Protein AF-A0A318JPD0-F1 (afdb_monomer_lite)

pLDDT: mean 78.93, std 20.51, range [32.91, 98.44]

Radius of gyration: 39.9 Å; chains: 1; bounding box: 70×38×111 Å

Organism: NCBI:txid332411

Sequence (169 aa):
MNLFRKPTPAPADDAAELELLKLRNARDDAQTRYNRAKAEADRVRANPGAVSALMLQAALVEEPAAAQALEAALSEYDVMASHVEQARKDAEQKRLDEEKAEKVRAYEEALAAYRQAADALVAAAPKVRSLAVEAGVYLPDWQGGDDLLFDQSAEPHILGETVAGWQTV

Structure (mmCIF, N/CA/C/O backbone):
data_AF-A0A318JPD0-F1
#
_entry.id   AF-A0A318JPD0-F1
#
loop_
_atom_site.group_PDB
_atom_site.id
_atom_site.type_symbol
_atom_site.label_atom_id
_atom_site.label_alt_id
_atom_site.label_comp_id
_atom_site.label_asym_id
_atom_site.label_entity_id
_atom_site.label_seq_id
_atom_site.pdbx_PDB_ins_code
_atom_site.Cartn_x
_atom_site.Cartn_y
_atom_site.Cartn_z
_atom_site.occupancy
_atom_site.B_iso_or_equiv
_atom_site.auth_seq_id
_atom_site.auth_comp_id
_atom_site.auth_asym_id
_atom_site.auth_atom_id
_atom_site.pdbx_PDB_model_num
ATOM 1 N N . MET A 1 1 ? 11.473 -23.366 -25.630 1.00 37.84 1 MET A N 1
ATOM 2 C CA . MET A 1 1 ? 12.223 -22.463 -24.731 1.00 37.84 1 MET A CA 1
ATOM 3 C C . MET A 1 1 ? 11.191 -21.668 -23.944 1.00 37.84 1 MET A C 1
ATOM 5 O O . MET A 1 1 ? 10.487 -20.863 -24.534 1.00 37.84 1 MET A O 1
ATOM 9 N N . ASN A 1 2 ? 10.992 -21.998 -22.666 1.00 43.62 2 ASN A N 1
ATOM 10 C CA . ASN A 1 2 ? 9.949 -21.404 -21.821 1.00 43.62 2 ASN A CA 1
ATOM 11 C C . ASN A 1 2 ? 10.479 -20.110 -21.184 1.00 43.62 2 ASN A C 1
ATOM 13 O O . ASN A 1 2 ? 11.238 -20.189 -20.223 1.00 43.62 2 ASN A O 1
ATOM 17 N N . LEU A 1 3 ? 10.087 -18.943 -21.707 1.00 45.94 3 LEU A N 1
ATOM 18 C CA . LEU A 1 3 ? 10.508 -17.618 -21.212 1.00 45.94 3 LEU A CA 1
ATOM 19 C C . LEU A 1 3 ? 9.354 -16.785 -20.621 1.00 45.94 3 LEU A C 1
ATOM 21 O O . LEU A 1 3 ? 9.403 -15.566 -20.606 1.00 45.94 3 LEU A O 1
ATOM 25 N N . PHE A 1 4 ? 8.328 -17.441 -20.077 1.00 49.81 4 PHE A N 1
ATOM 26 C CA . PHE A 1 4 ? 7.286 -16.780 -19.283 1.00 49.81 4 PHE A CA 1
ATOM 27 C C . PHE A 1 4 ? 7.221 -17.382 -17.879 1.00 49.81 4 PHE A C 1
ATOM 29 O O . PHE A 1 4 ? 6.194 -17.901 -17.446 1.00 49.81 4 PHE A O 1
ATOM 36 N N . ARG A 1 5 ? 8.334 -17.336 -17.139 1.00 44.72 5 ARG A N 1
ATOM 37 C CA . ARG A 1 5 ? 8.229 -17.364 -15.677 1.00 44.72 5 ARG A CA 1
ATOM 38 C C . ARG A 1 5 ? 7.894 -15.944 -15.251 1.00 44.72 5 ARG A C 1
ATOM 40 O O . ARG A 1 5 ? 8.755 -15.074 -15.307 1.00 44.72 5 ARG A O 1
ATOM 47 N N . LYS A 1 6 ? 6.634 -15.712 -14.864 1.00 47.88 6 LYS A N 1
ATOM 48 C CA . LYS A 1 6 ? 6.278 -14.515 -14.096 1.00 47.88 6 LYS A CA 1
ATOM 49 C C . LYS A 1 6 ? 7.261 -14.412 -12.922 1.00 47.88 6 LYS A C 1
ATOM 51 O O . LYS A 1 6 ? 7.524 -15.453 -12.311 1.00 47.88 6 LYS A O 1
ATOM 56 N N . PRO A 1 7 ? 7.818 -13.227 -12.628 1.00 51.25 7 PRO A N 1
ATOM 57 C CA . PRO A 1 7 ? 8.637 -13.058 -11.441 1.00 51.25 7 PRO A CA 1
ATOM 58 C C . PRO A 1 7 ? 7.796 -13.490 -10.242 1.00 51.25 7 PRO A C 1
ATOM 60 O O . PRO A 1 7 ? 6.676 -13.014 -10.049 1.00 51.25 7 PRO A O 1
ATOM 63 N N . THR A 1 8 ? 8.294 -14.478 -9.506 1.00 47.06 8 THR A N 1
ATOM 64 C CA . THR A 1 8 ? 7.714 -14.878 -8.229 1.00 47.06 8 THR A CA 1
ATOM 65 C C . THR A 1 8 ? 7.753 -13.640 -7.329 1.00 47.06 8 THR A C 1
ATOM 67 O O . THR A 1 8 ? 8.838 -13.060 -7.213 1.00 47.06 8 THR A O 1
ATOM 70 N N . PRO A 1 9 ? 6.627 -13.194 -6.743 1.00 51.25 9 PRO A N 1
ATOM 71 C CA . PRO A 1 9 ? 6.660 -12.086 -5.797 1.00 51.25 9 PRO A CA 1
ATOM 72 C C . PRO A 1 9 ? 7.659 -12.410 -4.680 1.00 51.25 9 PRO A C 1
ATOM 74 O O . PRO A 1 9 ? 7.824 -13.567 -4.282 1.00 51.25 9 PRO A O 1
ATOM 77 N N . ALA A 1 10 ? 8.418 -11.398 -4.267 1.00 51.69 10 ALA A N 1
ATOM 78 C CA . ALA A 1 10 ? 9.470 -11.561 -3.279 1.00 51.69 10 ALA A CA 1
ATOM 79 C C . ALA A 1 10 ? 8.865 -11.975 -1.920 1.00 51.69 10 ALA A C 1
ATOM 81 O O . ALA A 1 10 ? 7.784 -11.511 -1.568 1.00 51.69 10 ALA A O 1
ATOM 82 N N . PRO A 1 11 ? 9.573 -12.773 -1.100 1.00 52.56 11 PRO A N 1
ATOM 83 C CA . PRO A 1 11 ? 9.060 -13.301 0.174 1.00 52.56 11 PRO A CA 1
ATOM 84 C C . PRO A 1 11 ? 8.704 -12.234 1.231 1.00 52.56 11 PRO A C 1
ATOM 86 O O . PRO A 1 11 ? 8.136 -12.568 2.267 1.00 52.56 11 PRO A O 1
ATOM 89 N N . ALA A 1 12 ? 9.051 -10.964 1.000 1.00 57.84 12 ALA A N 1
ATOM 90 C CA . ALA A 1 12 ? 8.708 -9.851 1.882 1.00 57.84 12 ALA A CA 1
ATOM 91 C C . ALA A 1 12 ? 7.236 -9.407 1.754 1.00 57.84 12 ALA A C 1
ATOM 93 O O . ALA A 1 12 ? 6.672 -8.939 2.743 1.00 57.84 12 ALA A O 1
ATOM 94 N N . ASP A 1 13 ? 6.607 -9.600 0.588 1.00 70.69 13 ASP A N 1
ATOM 95 C CA . ASP A 1 13 ? 5.210 -9.202 0.360 1.00 70.69 13 ASP A CA 1
ATOM 96 C C . ASP A 1 13 ? 4.240 -10.132 1.100 1.00 70.69 13 ASP A C 1
ATOM 98 O O . ASP A 1 13 ? 3.333 -9.664 1.784 1.00 70.69 13 ASP A O 1
ATOM 102 N N . ASP A 1 14 ? 4.488 -11.445 1.078 1.00 81.06 14 ASP A N 1
ATOM 103 C CA . ASP A 1 14 ? 3.600 -12.435 1.705 1.00 81.06 14 ASP A CA 1
ATOM 104 C C . ASP A 1 14 ? 3.501 -12.258 3.230 1.00 81.06 14 ASP A C 1
ATOM 106 O O . ASP A 1 14 ? 2.434 -12.432 3.822 1.00 81.06 14 ASP A O 1
ATOM 110 N N . ALA A 1 15 ? 4.608 -11.896 3.886 1.00 87.19 15 ALA A N 1
ATOM 111 C CA . ALA A 1 15 ? 4.632 -11.669 5.328 1.00 87.19 15 ALA A CA 1
ATOM 112 C C . ALA A 1 15 ? 3.882 -10.386 5.716 1.00 87.19 15 ALA A C 1
ATOM 114 O O . ALA A 1 15 ? 3.103 -10.396 6.670 1.00 87.19 15 ALA A O 1
ATOM 115 N N . ALA A 1 16 ? 4.082 -9.297 4.968 1.00 88.62 16 ALA A N 1
ATOM 116 C CA . ALA A 1 16 ? 3.394 -8.033 5.211 1.00 88.62 16 ALA A CA 1
ATOM 117 C C . ALA A 1 16 ? 1.887 -8.139 4.919 1.00 88.62 16 ALA A C 1
ATOM 119 O O . ALA A 1 16 ? 1.069 -7.621 5.679 1.00 88.62 16 ALA A O 1
ATOM 120 N N . GLU A 1 17 ? 1.501 -8.870 3.871 1.00 89.94 17 GLU A N 1
ATOM 121 C CA . GLU A 1 17 ? 0.097 -9.158 3.569 1.00 89.94 17 GLU A CA 1
ATOM 122 C C . GLU A 1 17 ? -0.558 -10.049 4.627 1.00 89.94 17 GLU A C 1
ATOM 124 O O . GLU A 1 17 ? -1.712 -9.822 5.005 1.00 89.94 17 GLU A O 1
ATOM 129 N N . LEU A 1 18 ? 0.178 -11.031 5.155 1.00 93.38 18 LEU A N 1
ATOM 130 C CA . LEU A 1 18 ? -0.301 -11.867 6.248 1.00 93.38 18 LEU A CA 1
ATOM 131 C C . LEU A 1 18 ? -0.517 -11.055 7.533 1.00 93.38 18 LEU A C 1
ATOM 133 O O . LEU A 1 18 ? -1.536 -11.235 8.201 1.00 93.38 18 LEU A O 1
ATOM 137 N N . GLU A 1 19 ? 0.406 -10.158 7.882 1.00 94.25 19 GLU A N 1
ATOM 138 C CA . GLU A 1 19 ? 0.230 -9.254 9.025 1.00 94.25 19 GLU A CA 1
ATOM 139 C C . GLU A 1 19 ? -0.935 -8.280 8.808 1.00 94.25 19 GLU A C 1
ATOM 141 O O . GLU A 1 19 ? -1.762 -8.102 9.703 1.00 94.25 19 GLU A O 1
ATOM 146 N N . LEU A 1 20 ? -1.094 -7.730 7.601 1.00 95.19 20 LEU A N 1
ATOM 147 C CA . LEU A 1 20 ? -2.241 -6.886 7.263 1.00 95.19 20 LEU A CA 1
ATOM 148 C C . LEU A 1 20 ? -3.574 -7.637 7.416 1.00 95.19 20 LEU A C 1
ATOM 150 O O . LEU A 1 20 ? -4.555 -7.074 7.908 1.00 95.19 20 LEU A O 1
ATOM 154 N N . LEU A 1 21 ? -3.619 -8.917 7.038 1.00 95.62 21 LEU A N 1
ATOM 155 C CA . LEU A 1 21 ? -4.789 -9.771 7.242 1.00 95.62 21 LEU A CA 1
ATOM 156 C C . LEU A 1 21 ? -5.081 -9.993 8.734 1.00 95.62 21 LEU A C 1
ATOM 158 O O . LEU A 1 21 ? -6.240 -9.921 9.146 1.00 95.62 21 LEU A O 1
ATOM 162 N N . LYS A 1 22 ? -4.052 -10.233 9.555 1.00 96.81 22 LYS A N 1
ATOM 163 C CA . LYS A 1 22 ? -4.217 -10.370 11.011 1.00 96.81 22 LYS A CA 1
ATOM 164 C C . LYS A 1 22 ? -4.760 -9.088 11.636 1.00 96.81 22 LYS A C 1
ATOM 166 O O . LYS A 1 22 ? -5.717 -9.159 12.404 1.00 96.81 22 LYS A O 1
ATOM 171 N N . LEU A 1 23 ? -4.206 -7.933 11.270 1.00 97.50 23 LEU A N 1
ATOM 172 C CA . LEU A 1 23 ? -4.660 -6.629 11.762 1.00 97.50 23 LEU A CA 1
ATOM 173 C C . LEU A 1 23 ? -6.088 -6.315 11.316 1.00 97.50 23 LEU A C 1
ATOM 175 O O . LEU A 1 23 ? -6.883 -5.811 12.105 1.00 97.50 23 LEU A O 1
ATOM 179 N N . ARG A 1 24 ? -6.461 -6.685 10.085 1.00 97.81 24 ARG A N 1
ATOM 180 C CA . ARG A 1 24 ? -7.847 -6.577 9.614 1.00 97.81 24 ARG A CA 1
ATOM 181 C C . ARG A 1 24 ? -8.803 -7.384 10.490 1.00 97.81 24 ARG A C 1
ATOM 183 O O . ARG A 1 24 ? -9.837 -6.861 10.893 1.00 97.81 24 ARG A O 1
ATOM 190 N N . ASN A 1 25 ? -8.454 -8.633 10.795 1.00 97.50 25 ASN A N 1
ATOM 191 C CA . ASN A 1 25 ? -9.274 -9.483 11.656 1.00 97.50 25 ASN A CA 1
ATOM 192 C C . ASN A 1 25 ? -9.366 -8.904 13.076 1.00 97.50 25 ASN A C 1
ATOM 194 O O . ASN A 1 25 ? -10.458 -8.815 13.624 1.00 97.50 25 ASN A O 1
ATOM 198 N N . ALA A 1 26 ? -8.248 -8.429 13.637 1.00 97.38 26 ALA A N 1
ATOM 199 C CA . ALA A 1 26 ? -8.223 -7.793 14.954 1.00 97.38 26 ALA A CA 1
ATOM 200 C C . ALA A 1 26 ? -9.107 -6.534 15.015 1.00 97.38 26 ALA A C 1
ATOM 202 O O . ALA A 1 26 ? -9.843 -6.338 15.983 1.00 97.38 26 ALA A O 1
ATOM 203 N N . ARG A 1 27 ? -9.091 -5.709 13.961 1.00 98.06 27 ARG A N 1
ATOM 204 C CA . ARG A 1 27 ? -9.986 -4.555 13.802 1.00 98.06 27 ARG A CA 1
ATOM 205 C C . ARG A 1 27 ? -11.455 -4.979 13.750 1.00 98.06 27 ARG A C 1
ATOM 207 O O . ARG A 1 27 ? -12.283 -4.380 14.434 1.00 98.06 27 ARG A O 1
ATOM 214 N N . ASP A 1 28 ? -11.786 -5.999 12.963 1.00 98.19 28 ASP A N 1
ATOM 215 C CA . ASP A 1 28 ? -13.164 -6.488 12.816 1.00 98.19 28 ASP A CA 1
ATOM 216 C C . ASP A 1 28 ? -13.692 -7.102 14.137 1.00 98.19 28 ASP A C 1
ATOM 218 O O . ASP A 1 28 ? -14.847 -6.876 14.531 1.00 98.19 28 ASP A O 1
ATOM 222 N N . ASP A 1 29 ? -12.828 -7.790 14.886 1.00 97.81 29 ASP A N 1
ATOM 223 C CA . ASP A 1 29 ? -13.119 -8.302 16.229 1.00 97.81 29 ASP A CA 1
ATOM 224 C C . ASP A 1 29 ? -13.326 -7.162 17.241 1.00 97.81 29 ASP A C 1
ATOM 226 O O . ASP A 1 29 ? -14.308 -7.162 17.995 1.00 97.81 29 ASP A O 1
ATOM 230 N N . ALA A 1 30 ? -12.449 -6.152 17.237 1.00 97.81 30 ALA A N 1
ATOM 231 C CA . ALA A 1 30 ? -12.571 -4.971 18.092 1.00 97.81 30 ALA A CA 1
ATOM 232 C C . ALA A 1 30 ? -13.859 -4.187 17.796 1.00 97.81 30 ALA A C 1
ATOM 234 O O . ALA A 1 30 ? -14.561 -3.776 18.722 1.00 97.81 30 ALA A O 1
ATOM 235 N N . GLN A 1 31 ? -14.234 -4.061 16.520 1.00 98.38 31 GLN A N 1
ATOM 236 C CA . GLN A 1 31 ? -15.484 -3.428 16.101 1.00 98.38 31 GLN A CA 1
ATOM 237 C C . GLN A 1 31 ? -16.699 -4.191 16.633 1.00 98.38 31 GLN A C 1
ATOM 239 O O . GLN A 1 31 ? -17.648 -3.592 17.148 1.00 98.38 31 GLN A O 1
ATOM 244 N N . THR A 1 32 ? -16.668 -5.521 16.544 1.00 98.25 32 THR A N 1
ATOM 245 C CA . THR A 1 32 ? -17.730 -6.382 17.074 1.00 98.25 32 THR A CA 1
ATOM 246 C C . THR A 1 32 ? -17.853 -6.237 18.591 1.00 98.25 32 THR A C 1
ATOM 248 O O . THR A 1 32 ? -18.967 -6.125 19.116 1.00 98.25 32 THR A O 1
ATOM 251 N N . ARG A 1 33 ? -16.723 -6.183 19.308 1.00 97.75 33 ARG A N 1
ATOM 252 C CA . ARG A 1 33 ? -16.690 -5.959 20.759 1.00 97.75 33 ARG A CA 1
ATOM 253 C C . ARG A 1 33 ? -17.248 -4.589 21.135 1.00 97.75 33 ARG A C 1
ATOM 255 O O . ARG A 1 33 ? -18.103 -4.525 22.016 1.00 97.75 33 ARG A O 1
ATOM 262 N N . TYR A 1 34 ? -16.828 -3.527 20.449 1.00 98.44 34 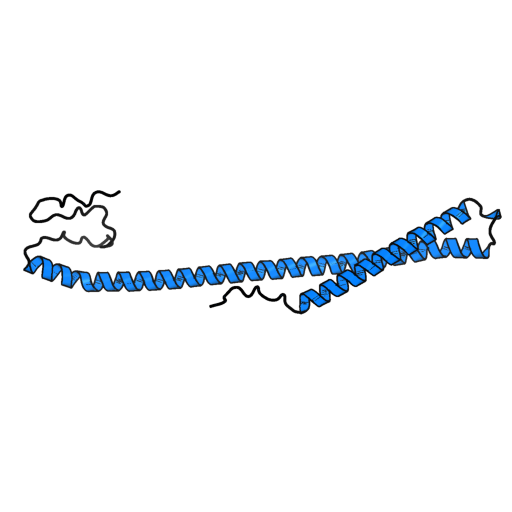TYR A N 1
ATOM 263 C CA . TYR A 1 34 ? -17.341 -2.175 20.671 1.00 98.44 34 TYR A CA 1
ATOM 264 C C . TYR A 1 34 ? -18.854 -2.100 20.453 1.00 98.44 34 TYR A C 1
ATOM 266 O O . TYR A 1 34 ? -19.574 -1.614 21.322 1.00 98.44 34 TYR A O 1
ATOM 274 N N . ASN A 1 35 ? -19.363 -2.665 19.355 1.00 98.38 35 ASN A N 1
ATOM 275 C CA . ASN A 1 35 ? -20.800 -2.676 19.071 1.00 98.38 35 ASN A CA 1
ATOM 276 C C . ASN A 1 35 ? -21.599 -3.388 20.175 1.00 98.38 35 ASN A C 1
ATOM 278 O O . ASN A 1 35 ? -22.671 -2.922 20.562 1.00 98.38 35 ASN A O 1
ATOM 282 N N . ARG A 1 36 ? -21.068 -4.494 20.715 1.00 98.06 36 ARG A N 1
ATOM 283 C CA . ARG A 1 36 ? -21.685 -5.214 21.838 1.00 98.06 36 ARG A CA 1
ATOM 284 C C . ARG A 1 36 ? -21.651 -4.396 23.130 1.00 98.06 36 ARG A C 1
ATOM 286 O O . ARG A 1 36 ? -22.674 -4.304 23.801 1.00 98.06 36 ARG A O 1
ATOM 293 N N . ALA A 1 37 ? -20.502 -3.816 23.469 1.00 97.44 37 ALA A N 1
ATOM 294 C CA . ALA A 1 37 ? -20.334 -3.005 24.673 1.00 97.44 37 ALA A CA 1
ATOM 295 C C . ALA A 1 37 ? -21.240 -1.767 24.646 1.00 97.44 37 ALA A C 1
ATOM 297 O O . ALA A 1 37 ? -21.911 -1.473 25.630 1.00 97.44 37 ALA A O 1
ATOM 298 N N . LYS A 1 38 ? -21.336 -1.106 23.489 1.00 97.81 38 LYS A N 1
ATOM 299 C CA . LYS A 1 38 ? -22.242 0.017 23.254 1.00 97.81 38 LYS A CA 1
ATOM 300 C C . LYS A 1 38 ? -23.705 -0.379 23.423 1.00 97.81 38 LYS A C 1
ATOM 302 O O . LYS A 1 38 ? -24.424 0.271 24.170 1.00 97.81 38 LYS A O 1
ATOM 307 N N . ALA A 1 39 ? -24.138 -1.472 22.791 1.00 97.00 39 ALA A N 1
ATOM 308 C CA . ALA A 1 39 ? -25.514 -1.948 22.923 1.00 97.00 39 ALA A CA 1
ATOM 309 C C . ALA A 1 39 ? -25.877 -2.276 24.382 1.00 97.00 39 ALA A C 1
ATOM 311 O O . ALA A 1 39 ? -26.984 -1.978 24.831 1.00 97.00 39 ALA A O 1
ATOM 312 N N . GLU A 1 40 ? -24.942 -2.859 25.135 1.00 96.06 40 GLU A N 1
ATOM 313 C CA . GLU A 1 40 ? -25.138 -3.143 26.555 1.00 96.06 40 GLU A CA 1
ATOM 314 C C . GLU A 1 40 ? -25.172 -1.862 27.401 1.00 96.06 40 GLU A C 1
ATOM 316 O O . GLU A 1 40 ? -26.062 -1.713 28.239 1.00 96.06 40 GLU A O 1
ATOM 321 N N . ALA A 1 41 ? -24.269 -0.910 27.150 1.00 96.06 41 ALA A N 1
ATOM 322 C CA . ALA A 1 41 ? -24.267 0.400 27.799 1.00 96.06 41 ALA A CA 1
ATOM 323 C C . ALA A 1 41 ? -25.577 1.164 27.544 1.00 96.06 41 ALA A C 1
ATOM 325 O O . ALA A 1 41 ? -26.177 1.705 28.474 1.00 96.06 41 ALA A O 1
ATOM 326 N N . ASP A 1 42 ? -26.074 1.149 26.308 1.00 96.50 42 ASP A N 1
ATOM 327 C CA . ASP A 1 42 ? -27.343 1.770 25.931 1.00 96.50 42 ASP A CA 1
ATOM 328 C C . ASP A 1 42 ? -28.533 1.083 26.620 1.00 96.50 42 ASP A C 1
ATOM 330 O O . ASP A 1 42 ? -29.421 1.759 27.150 1.00 96.50 42 ASP A O 1
ATOM 334 N N . ARG A 1 43 ? -28.524 -0.256 26.712 1.00 95.06 43 ARG A N 1
ATOM 335 C CA . ARG A 1 43 ? -29.543 -1.035 27.435 1.00 95.06 43 ARG A CA 1
ATOM 336 C C . ARG A 1 43 ? -29.604 -0.661 28.916 1.00 95.06 43 ARG A C 1
ATOM 338 O O . ARG A 1 43 ? -30.698 -0.437 29.438 1.00 95.06 43 ARG A O 1
ATOM 345 N N . VAL A 1 44 ? -28.459 -0.589 29.601 1.00 94.81 44 VAL A N 1
ATOM 346 C CA . VAL A 1 44 ? -28.427 -0.253 31.037 1.00 94.81 44 VAL A CA 1
ATOM 347 C C . VAL A 1 44 ? -28.738 1.223 31.299 1.00 94.81 44 VAL A C 1
ATOM 349 O O . VAL A 1 44 ? -29.358 1.531 32.314 1.00 94.81 44 VAL A O 1
ATOM 352 N N . ARG A 1 45 ? -28.387 2.136 30.380 1.00 93.88 45 ARG A N 1
ATOM 353 C CA . ARG A 1 45 ? -28.766 3.561 30.454 1.00 93.88 45 ARG A CA 1
ATOM 354 C C . ARG A 1 45 ? -30.265 3.773 30.275 1.00 93.88 45 ARG A C 1
ATOM 356 O O . ARG A 1 45 ? -30.825 4.653 30.922 1.00 93.88 45 ARG A O 1
ATOM 363 N N . ALA A 1 46 ? -30.910 2.982 29.418 1.00 95.12 46 ALA A N 1
ATOM 364 C CA . ALA A 1 46 ? -32.346 3.084 29.173 1.00 95.12 46 ALA A CA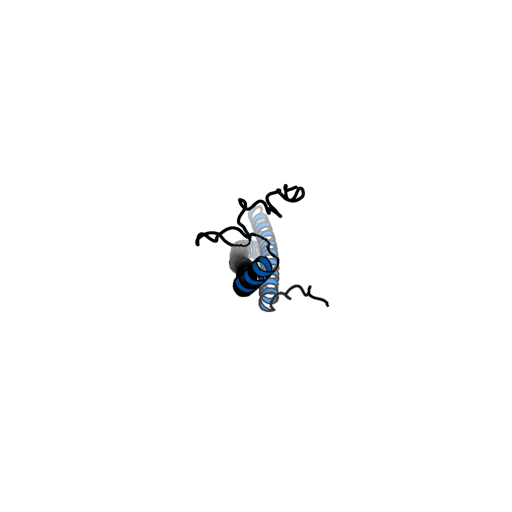 1
ATOM 365 C C . ALA A 1 46 ? -33.187 2.659 30.388 1.00 95.12 46 ALA A C 1
ATOM 367 O O . ALA A 1 46 ? -34.284 3.179 30.585 1.00 95.12 46 ALA A O 1
ATOM 368 N N . ASN A 1 47 ? -32.690 1.725 31.210 1.00 93.81 47 ASN A N 1
ATOM 369 C CA . ASN A 1 47 ? -33.394 1.275 32.410 1.00 93.81 47 ASN A CA 1
ATOM 370 C C . ASN A 1 47 ? -32.439 0.936 33.574 1.00 93.81 47 ASN A C 1
ATOM 372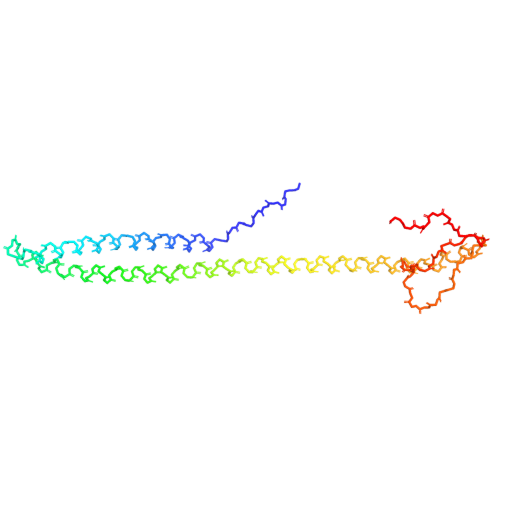 O O . ASN A 1 47 ? -32.275 -0.236 33.929 1.00 93.81 47 ASN A O 1
ATOM 376 N N . PRO A 1 48 ? -31.823 1.951 34.208 1.00 89.44 48 PRO A N 1
ATOM 377 C CA . PRO A 1 48 ? -30.812 1.739 35.242 1.00 89.44 48 PRO A CA 1
ATOM 378 C C . PRO A 1 48 ? -31.388 1.114 36.520 1.00 89.44 48 PRO A C 1
ATOM 380 O O . PRO A 1 48 ? -30.667 0.434 37.241 1.00 89.44 48 PRO A O 1
ATOM 383 N N . GLY A 1 49 ? -32.687 1.294 36.792 1.00 90.50 49 GLY A N 1
ATOM 384 C CA . GLY A 1 49 ? -33.363 0.695 37.948 1.00 90.50 49 GLY A CA 1
ATOM 385 C C . GLY A 1 49 ? -33.650 -0.805 37.812 1.00 90.50 49 GLY A C 1
ATOM 386 O O . GLY A 1 49 ? -33.972 -1.450 38.806 1.00 90.50 49 GLY A O 1
ATOM 387 N N . ALA A 1 50 ? -33.534 -1.370 36.605 1.00 92.31 50 ALA A N 1
ATOM 388 C CA . ALA A 1 50 ? -33.763 -2.793 36.342 1.00 92.31 50 ALA A CA 1
ATOM 389 C C . ALA A 1 50 ? -32.486 -3.649 36.396 1.00 92.31 50 ALA A C 1
ATOM 391 O O . ALA A 1 50 ? -32.554 -4.864 36.204 1.00 92.31 50 ALA A O 1
ATOM 392 N N . VAL A 1 51 ? -31.323 -3.038 36.636 1.00 93.31 51 VAL A N 1
ATOM 393 C CA . VAL A 1 51 ? -30.026 -3.720 36.714 1.00 93.31 51 VAL A CA 1
ATOM 394 C C . VAL A 1 51 ? -29.328 -3.412 38.034 1.00 93.31 51 VAL A C 1
ATOM 396 O O . VAL A 1 51 ? -29.602 -2.410 38.688 1.00 93.31 51 VAL A O 1
ATOM 399 N N . SER A 1 52 ? -28.414 -4.287 38.453 1.00 95.06 52 SER A N 1
ATOM 400 C CA . SER A 1 52 ? -27.607 -4.022 39.644 1.00 95.06 52 SER A CA 1
ATOM 401 C C . SER A 1 52 ? -26.599 -2.898 39.383 1.00 95.06 52 SER A C 1
ATOM 403 O O . SER A 1 52 ? -26.129 -2.714 38.257 1.00 95.06 52 SER A O 1
ATOM 405 N N . ALA A 1 53 ? -26.200 -2.184 40.440 1.00 92.38 53 ALA A N 1
ATOM 406 C CA . ALA A 1 53 ? -25.169 -1.148 40.350 1.00 92.38 53 ALA A CA 1
ATOM 407 C C . ALA A 1 53 ? -23.845 -1.684 39.773 1.00 92.38 53 ALA A C 1
ATOM 409 O O . ALA A 1 53 ? -23.174 -0.987 39.017 1.00 92.38 53 ALA A O 1
ATOM 410 N N . LEU A 1 54 ? -23.507 -2.946 40.071 1.00 94.00 54 LEU A N 1
ATOM 411 C CA . LEU A 1 54 ? -22.322 -3.611 39.530 1.00 94.00 54 LEU A CA 1
ATOM 412 C C . LEU A 1 54 ? -22.416 -3.806 38.009 1.00 94.00 54 LEU A C 1
ATOM 414 O O . LEU A 1 54 ? -21.449 -3.540 37.302 1.00 94.00 54 LEU A O 1
ATOM 418 N N . MET A 1 55 ? -23.575 -4.237 37.496 1.00 92.50 55 MET A N 1
ATOM 419 C CA . MET A 1 55 ? -23.786 -4.391 36.050 1.00 92.50 55 MET A CA 1
ATOM 420 C C . MET A 1 55 ? -23.755 -3.045 35.329 1.00 92.50 55 MET A C 1
ATOM 422 O O . MET A 1 55 ? -23.136 -2.931 34.274 1.00 92.50 55 MET A O 1
ATOM 426 N N . LEU A 1 56 ? -24.383 -2.023 35.917 1.00 93.69 56 LEU A N 1
ATOM 427 C CA . LEU A 1 56 ? -24.366 -0.666 35.379 1.00 93.69 56 LEU A CA 1
ATOM 428 C C . LEU A 1 56 ? -22.931 -0.131 35.287 1.00 93.69 56 LEU A C 1
ATOM 430 O O . LEU A 1 56 ? -22.518 0.345 34.234 1.00 93.69 56 LEU A O 1
ATOM 434 N N . GLN A 1 57 ? -22.154 -0.251 36.367 1.00 95.06 57 GLN A N 1
ATOM 435 C CA . GLN A 1 57 ? -20.758 0.181 36.388 1.00 95.06 57 GLN A CA 1
ATOM 436 C C . GLN A 1 57 ? -19.915 -0.578 35.356 1.00 95.06 57 GLN A C 1
ATOM 438 O O . GLN A 1 57 ? -19.163 0.048 34.615 1.00 95.06 57 GLN A O 1
ATOM 443 N N . ALA A 1 58 ? -20.054 -1.905 35.280 1.00 94.88 58 ALA A N 1
ATOM 444 C CA . ALA A 1 58 ? -19.303 -2.723 34.333 1.00 94.88 58 ALA A CA 1
ATOM 445 C C . ALA A 1 58 ? -19.579 -2.316 32.876 1.00 94.88 58 ALA A C 1
ATOM 447 O O . ALA A 1 58 ? -18.640 -2.102 32.115 1.00 94.88 58 ALA A O 1
ATOM 448 N N . ALA A 1 59 ? -20.848 -2.141 32.502 1.00 94.44 59 ALA A N 1
ATOM 449 C CA . ALA A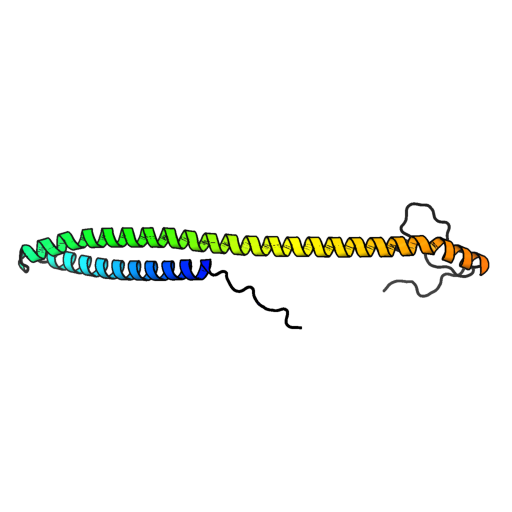 1 59 ? -21.230 -1.752 31.145 1.00 94.44 59 ALA A CA 1
ATOM 450 C C . ALA A 1 59 ? -20.736 -0.342 30.771 1.00 94.44 59 ALA A C 1
ATOM 452 O O . ALA A 1 59 ? -20.240 -0.133 29.666 1.00 94.44 59 ALA A O 1
ATOM 453 N N . LEU A 1 60 ? -20.818 0.615 31.703 1.00 93.50 60 LEU A N 1
ATOM 454 C CA . LEU A 1 60 ? -20.364 1.992 31.477 1.00 93.50 60 LEU A CA 1
ATOM 455 C C . LEU A 1 60 ? -18.836 2.134 31.415 1.00 93.50 60 LEU A C 1
ATOM 457 O O . LEU A 1 60 ? -18.350 3.107 30.844 1.00 93.50 60 LEU A O 1
ATOM 461 N N . VAL A 1 61 ? -18.082 1.195 31.994 1.00 96.94 61 VAL A N 1
ATOM 462 C CA . VAL A 1 61 ? -16.613 1.143 31.897 1.00 96.94 61 VAL A CA 1
ATOM 463 C C . VAL A 1 61 ? -16.159 0.374 30.653 1.00 96.94 61 VAL A C 1
ATOM 465 O O . VAL A 1 61 ? -15.190 0.771 30.010 1.00 96.94 61 VAL A O 1
ATOM 468 N N . GLU A 1 62 ? -16.858 -0.700 30.283 1.00 96.94 62 GLU A N 1
ATOM 469 C CA . GLU A 1 62 ? -16.492 -1.523 29.126 1.00 96.94 62 GLU A CA 1
ATOM 470 C C . GLU A 1 62 ? -16.706 -0.790 27.794 1.00 96.94 62 GLU A C 1
ATOM 472 O O . GLU A 1 62 ? -15.894 -0.951 26.890 1.00 96.94 62 GLU A O 1
ATOM 477 N N . GLU A 1 63 ? -17.746 0.042 27.650 1.00 97.12 63 GLU A N 1
ATOM 478 C CA . GLU A 1 63 ? -17.969 0.820 26.419 1.00 97.12 63 GLU A CA 1
ATOM 479 C C . GLU A 1 63 ? -16.768 1.711 26.033 1.00 97.12 63 GLU A C 1
ATOM 481 O O . GLU A 1 63 ? -16.262 1.551 24.917 1.00 97.12 63 GLU A O 1
ATOM 486 N N . PRO A 1 64 ? -16.267 2.625 26.892 1.00 97.31 64 PRO A N 1
ATOM 487 C CA . PRO A 1 64 ? -15.112 3.451 26.546 1.00 97.31 64 PRO A CA 1
ATOM 488 C C . PRO A 1 64 ? -13.826 2.630 26.395 1.00 97.31 64 PRO A C 1
ATOM 490 O O . PRO A 1 64 ? -13.001 2.961 25.546 1.00 97.31 64 PRO A O 1
ATOM 493 N N . ALA A 1 65 ? -13.657 1.541 27.154 1.00 97.00 65 ALA A N 1
ATOM 494 C CA . ALA A 1 65 ? -12.513 0.643 26.990 1.00 97.00 65 ALA A CA 1
ATOM 495 C C . ALA A 1 65 ? -12.525 -0.057 25.617 1.00 97.00 65 ALA A C 1
ATOM 497 O O . ALA A 1 65 ? -11.503 -0.117 24.934 1.00 97.00 65 ALA A O 1
ATOM 498 N N . ALA A 1 66 ? -13.689 -0.540 25.175 1.00 97.38 66 ALA A N 1
ATOM 499 C CA . ALA A 1 66 ? -13.857 -1.149 23.861 1.00 97.38 66 ALA A CA 1
ATOM 500 C C . ALA A 1 66 ? -13.708 -0.124 22.722 1.00 97.38 66 ALA A C 1
ATOM 502 O O . ALA A 1 66 ? -13.186 -0.471 21.664 1.00 97.38 66 ALA A O 1
ATOM 503 N N . ALA A 1 67 ? -14.115 1.132 22.940 1.00 97.88 67 ALA A N 1
ATOM 504 C CA . ALA A 1 67 ? -13.901 2.219 21.984 1.00 97.88 67 ALA A CA 1
ATOM 505 C C . ALA A 1 67 ? -12.404 2.508 21.774 1.00 97.88 67 ALA A C 1
ATOM 507 O O . ALA A 1 67 ? -11.950 2.566 20.635 1.00 97.88 67 ALA A O 1
ATOM 508 N N . GLN A 1 68 ? -11.628 2.607 22.860 1.00 98.12 68 GLN A N 1
ATOM 509 C CA . GLN A 1 68 ? -10.173 2.799 22.790 1.00 98.12 68 GLN A CA 1
ATOM 510 C C . GLN A 1 68 ? -9.470 1.624 22.097 1.00 98.12 68 GLN A C 1
ATOM 512 O O . GLN A 1 68 ? -8.568 1.827 21.290 1.00 98.12 68 GLN A O 1
ATOM 517 N N . ALA A 1 69 ? -9.899 0.389 22.375 1.00 97.50 69 ALA A N 1
ATOM 518 C CA . ALA A 1 69 ? -9.347 -0.795 21.720 1.00 97.50 69 ALA A CA 1
ATOM 519 C C . ALA A 1 69 ? -9.621 -0.810 20.204 1.00 97.50 69 ALA A C 1
ATOM 521 O O . ALA A 1 69 ? -8.747 -1.191 19.427 1.00 97.50 69 ALA A O 1
ATOM 522 N N . LEU A 1 70 ? -10.813 -0.378 19.776 1.00 98.31 70 LEU A N 1
ATOM 523 C CA . LEU A 1 70 ? -11.143 -0.225 18.358 1.00 98.31 70 LEU A CA 1
ATOM 524 C C . LEU A 1 70 ? -10.293 0.864 17.692 1.00 98.31 70 LEU A C 1
ATOM 526 O O . LEU A 1 70 ? -9.780 0.640 16.600 1.00 98.31 70 LEU A O 1
ATOM 530 N N . GLU A 1 71 ? -10.116 2.016 18.338 1.00 98.31 71 GLU A N 1
ATOM 531 C CA . GLU A 1 71 ? -9.278 3.101 17.814 1.00 98.31 71 GLU A CA 1
ATOM 532 C C . GLU A 1 71 ? -7.819 2.658 17.625 1.00 98.31 71 GLU A C 1
ATOM 534 O O . GLU A 1 71 ? -7.228 2.905 16.574 1.00 98.31 71 GLU A O 1
ATOM 539 N N . ALA A 1 72 ? -7.263 1.926 18.595 1.00 97.62 72 ALA A N 1
ATOM 540 C CA . ALA A 1 72 ? -5.927 1.349 18.481 1.00 97.62 72 ALA A CA 1
ATOM 541 C C . ALA A 1 72 ? -5.825 0.365 17.300 1.00 97.62 72 ALA A C 1
ATOM 543 O O . ALA A 1 72 ? -4.919 0.485 16.477 1.00 97.62 72 ALA A O 1
ATOM 544 N N . ALA A 1 73 ? -6.788 -0.553 17.166 1.00 97.62 73 ALA A N 1
ATOM 545 C CA . ALA A 1 73 ? -6.802 -1.529 16.076 1.00 97.62 73 ALA A CA 1
ATOM 546 C C . ALA A 1 73 ? -6.968 -0.878 14.689 1.00 97.62 73 ALA A C 1
ATOM 548 O O . ALA A 1 73 ? -6.377 -1.344 13.716 1.00 97.62 73 ALA A O 1
ATOM 549 N N . LEU A 1 74 ? -7.752 0.202 14.590 1.00 97.81 74 LEU A N 1
ATOM 550 C CA . LEU A 1 74 ? -7.881 0.999 13.366 1.00 97.81 74 LEU A CA 1
ATOM 551 C C . LEU A 1 74 ? -6.555 1.665 12.997 1.00 97.81 74 LEU A C 1
ATOM 553 O O . LEU A 1 74 ? -6.104 1.528 11.865 1.00 97.81 74 LEU A O 1
ATOM 557 N N . SER A 1 75 ? -5.910 2.321 13.963 1.00 97.69 75 SER A N 1
ATOM 558 C CA . SER A 1 75 ? -4.628 2.999 13.756 1.00 97.69 75 SER A CA 1
ATOM 559 C C . SER A 1 75 ? -3.539 2.034 13.275 1.00 97.69 75 SER A C 1
ATOM 561 O O . SER A 1 75 ? -2.870 2.292 12.274 1.00 97.69 75 SER A O 1
ATOM 563 N N . GLU A 1 76 ? -3.397 0.879 13.931 1.00 96.94 76 GLU A N 1
ATOM 564 C CA . GLU A 1 76 ? -2.423 -0.144 13.533 1.00 96.94 76 GLU A CA 1
ATOM 565 C C . GLU A 1 76 ? -2.703 -0.692 12.128 1.00 96.94 76 GLU A C 1
ATOM 567 O O . GLU A 1 76 ? -1.781 -0.840 11.319 1.00 96.94 76 GLU A O 1
ATOM 572 N N . TYR A 1 77 ? -3.976 -0.954 11.814 1.00 97.12 77 TYR A N 1
ATOM 573 C CA . TYR A 1 77 ? -4.386 -1.398 10.486 1.00 97.12 77 TYR A CA 1
ATOM 574 C C . TYR A 1 77 ? -4.069 -0.353 9.410 1.00 97.12 77 TYR A C 1
ATOM 576 O O . TYR A 1 77 ? -3.494 -0.712 8.385 1.00 97.12 77 TYR A O 1
ATOM 584 N N . ASP A 1 78 ? -4.398 0.919 9.636 1.00 97.12 78 ASP A N 1
ATOM 585 C CA . ASP A 1 78 ? -4.219 1.994 8.652 1.00 97.12 78 ASP A CA 1
ATOM 586 C C . ASP A 1 78 ? -2.736 2.268 8.366 1.00 97.12 78 ASP A C 1
ATOM 588 O O . ASP A 1 78 ? -2.338 2.444 7.207 1.00 97.12 78 ASP A O 1
ATOM 592 N N . VAL A 1 79 ? -1.894 2.242 9.406 1.00 96.44 79 VAL A N 1
ATOM 593 C CA . VAL A 1 79 ? -0.437 2.360 9.261 1.00 96.44 79 VAL A CA 1
ATOM 594 C C . VAL A 1 79 ? 0.111 1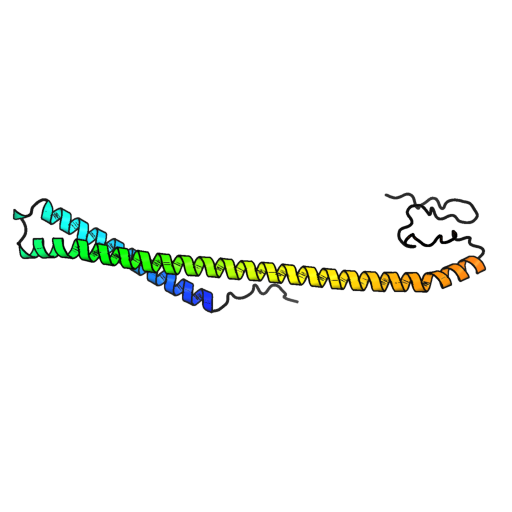.204 8.425 1.00 96.44 79 VAL A C 1
ATOM 596 O O . VAL A 1 79 ? 0.845 1.435 7.460 1.00 96.44 79 VAL A O 1
ATOM 599 N N . MET A 1 80 ? -0.268 -0.037 8.747 1.00 94.56 80 MET A N 1
ATOM 600 C CA . MET A 1 80 ? 0.198 -1.203 7.994 1.00 94.56 80 MET A CA 1
ATOM 601 C C . MET A 1 80 ? -0.333 -1.202 6.557 1.00 94.56 80 MET A C 1
ATOM 603 O O . MET A 1 80 ? 0.420 -1.475 5.625 1.00 94.56 80 MET A O 1
ATOM 607 N N . ALA A 1 81 ? -1.604 -0.855 6.349 1.00 94.94 81 ALA A N 1
ATOM 608 C CA . ALA A 1 81 ? -2.215 -0.788 5.025 1.00 94.94 81 ALA A CA 1
ATOM 609 C C . ALA A 1 81 ? -1.479 0.212 4.125 1.00 94.94 81 ALA A C 1
ATOM 611 O O . ALA A 1 81 ? -1.153 -0.114 2.983 1.00 94.94 81 ALA A O 1
ATOM 612 N N . SER A 1 82 ? -1.145 1.385 4.670 1.00 94.50 82 SER A N 1
ATOM 613 C CA . SER A 1 82 ? -0.382 2.420 3.967 1.00 94.50 82 SER A CA 1
ATOM 614 C C . SER A 1 82 ? 1.022 1.935 3.598 1.00 94.50 82 SER A C 1
ATOM 616 O O . SER A 1 82 ? 1.485 2.160 2.480 1.00 94.50 82 SER A O 1
ATOM 618 N N . HIS A 1 83 ? 1.691 1.225 4.511 1.00 92.56 83 HIS A N 1
ATOM 619 C CA . HIS A 1 83 ? 3.009 0.647 4.256 1.00 92.56 83 HIS A CA 1
ATOM 620 C C . HIS A 1 83 ? 2.970 -0.414 3.143 1.00 92.56 83 HIS A C 1
ATOM 622 O O . HIS A 1 83 ? 3.797 -0.376 2.233 1.00 92.56 83 HIS A O 1
ATOM 628 N N . VAL A 1 84 ? 1.991 -1.327 3.168 1.00 91.69 84 VAL A N 1
ATOM 629 C CA . VAL A 1 84 ? 1.820 -2.347 2.115 1.00 91.69 84 VAL A CA 1
ATOM 630 C C . VAL A 1 84 ? 1.488 -1.705 0.768 1.00 91.69 84 VAL A C 1
ATOM 632 O O . VAL A 1 84 ? 2.031 -2.108 -0.259 1.00 91.69 84 VAL A O 1
ATOM 635 N N . GLU A 1 85 ? 0.624 -0.689 0.742 1.00 91.62 85 GLU A N 1
ATOM 636 C CA . GLU A 1 85 ? 0.299 0.017 -0.498 1.00 91.62 85 GLU A CA 1
ATOM 637 C C . GLU A 1 85 ? 1.530 0.711 -1.094 1.00 91.62 85 GLU A C 1
ATOM 639 O O . GLU A 1 85 ? 1.761 0.621 -2.303 1.00 91.62 85 GLU A O 1
ATOM 644 N N . GLN A 1 86 ? 2.342 1.365 -0.259 1.00 91.12 86 GLN A N 1
ATOM 645 C CA . GLN A 1 86 ? 3.568 2.013 -0.714 1.00 91.12 86 GLN A CA 1
ATOM 646 C C . GLN A 1 86 ? 4.584 0.995 -1.239 1.00 91.12 86 GLN A C 1
ATOM 648 O O . GLN A 1 86 ? 5.112 1.183 -2.331 1.00 91.12 86 GLN A O 1
ATOM 653 N N . ALA A 1 87 ? 4.786 -0.122 -0.533 1.00 89.75 87 ALA A N 1
ATOM 654 C CA . ALA A 1 87 ? 5.683 -1.187 -0.980 1.00 89.75 87 ALA A CA 1
ATOM 655 C C . ALA A 1 87 ? 5.285 -1.736 -2.362 1.00 89.75 87 ALA A C 1
ATOM 657 O O . ALA A 1 87 ? 6.140 -1.917 -3.229 1.00 89.75 87 ALA A O 1
ATOM 658 N N . ARG A 1 88 ? 3.980 -1.918 -2.613 1.00 89.31 88 ARG A N 1
ATOM 659 C CA . ARG A 1 88 ? 3.467 -2.339 -3.928 1.00 89.31 88 ARG A CA 1
ATOM 660 C C . ARG A 1 88 ? 3.745 -1.310 -5.022 1.00 89.31 88 ARG A C 1
ATOM 662 O O . ARG A 1 88 ? 4.117 -1.689 -6.131 1.00 89.31 88 ARG A O 1
ATOM 669 N N . LYS A 1 89 ? 3.571 -0.018 -4.726 1.00 90.06 89 LYS A N 1
ATOM 670 C CA . LYS A 1 89 ? 3.884 1.066 -5.672 1.00 90.06 89 LYS A CA 1
ATOM 671 C C . LYS A 1 89 ? 5.373 1.106 -5.996 1.00 90.06 89 LYS A C 1
ATOM 673 O O . LYS A 1 89 ? 5.729 1.195 -7.167 1.00 90.06 89 LYS A O 1
ATOM 678 N N . ASP A 1 90 ? 6.224 0.986 -4.984 1.00 91.06 90 ASP A N 1
ATOM 679 C CA . ASP A 1 90 ? 7.677 1.015 -5.151 1.00 91.06 90 ASP A CA 1
ATOM 680 C C . ASP A 1 90 ? 8.173 -0.193 -5.958 1.00 91.06 90 ASP A C 1
ATOM 682 O O . ASP A 1 90 ? 9.011 -0.048 -6.851 1.00 91.06 90 ASP A O 1
ATOM 686 N N . ALA A 1 91 ? 7.620 -1.382 -5.700 1.00 89.25 91 ALA A N 1
ATOM 687 C CA . ALA A 1 91 ? 7.932 -2.590 -6.459 1.00 89.25 91 ALA A CA 1
ATOM 688 C C . ALA A 1 91 ? 7.521 -2.469 -7.936 1.00 89.25 91 ALA A C 1
ATOM 690 O O . ALA A 1 91 ? 8.296 -2.822 -8.827 1.00 89.25 91 ALA A O 1
ATOM 691 N N . GLU A 1 92 ? 6.328 -1.936 -8.206 1.00 90.25 92 GLU A N 1
ATOM 692 C CA . GLU A 1 92 ? 5.854 -1.713 -9.573 1.00 90.25 92 GLU A CA 1
ATOM 693 C C . GLU A 1 92 ? 6.691 -0.656 -10.298 1.00 90.25 92 GLU A C 1
ATOM 695 O O . GLU A 1 92 ? 7.091 -0.864 -11.443 1.00 90.25 92 GLU A O 1
ATOM 700 N N . GLN A 1 93 ? 7.021 0.448 -9.627 1.00 93.12 93 GLN A N 1
ATOM 701 C CA . GLN A 1 93 ? 7.871 1.488 -10.201 1.00 93.12 93 GLN A CA 1
ATOM 702 C C . GLN A 1 93 ? 9.252 0.933 -10.561 1.00 93.12 93 GLN A C 1
ATOM 704 O O . GLN A 1 93 ? 9.732 1.144 -11.673 1.00 93.12 93 GLN A O 1
ATOM 709 N N . LYS A 1 94 ? 9.854 0.144 -9.665 1.00 92.75 94 LYS A N 1
ATOM 710 C CA . LYS A 1 94 ? 11.132 -0.520 -9.926 1.00 92.75 94 LYS A CA 1
ATOM 711 C C . LYS A 1 94 ? 11.060 -1.441 -11.147 1.00 92.75 94 LYS A C 1
ATOM 713 O O . LYS A 1 94 ? 11.960 -1.414 -11.981 1.00 92.75 94 LYS A O 1
ATOM 718 N N . ARG A 1 95 ? 9.979 -2.216 -11.286 1.00 93.75 95 ARG A N 1
ATOM 719 C CA . ARG A 1 95 ? 9.749 -3.087 -12.451 1.00 93.75 95 ARG A CA 1
ATOM 720 C C . ARG A 1 95 ? 9.674 -2.287 -13.754 1.00 93.75 95 ARG A C 1
ATOM 722 O O . ARG A 1 95 ? 10.269 -2.689 -14.751 1.00 93.75 95 ARG A O 1
ATOM 729 N N . LEU A 1 96 ? 8.961 -1.161 -13.750 1.00 93.00 96 LEU A N 1
ATOM 730 C CA . LEU A 1 96 ? 8.845 -0.279 -14.915 1.00 93.00 96 LEU A CA 1
ATOM 731 C C . LEU A 1 96 ? 10.188 0.360 -15.288 1.00 93.00 96 LEU A C 1
ATOM 733 O O . LEU A 1 96 ? 10.515 0.459 -16.473 1.00 93.00 96 LEU A O 1
ATOM 737 N N . ASP A 1 97 ? 10.975 0.766 -14.293 1.00 94.19 97 ASP A N 1
ATOM 738 C CA . ASP A 1 97 ? 12.305 1.338 -14.508 1.00 94.19 97 ASP A CA 1
ATOM 739 C C . ASP A 1 97 ? 13.279 0.302 -15.089 1.00 94.19 97 ASP A C 1
ATOM 741 O O . ASP A 1 97 ? 14.023 0.613 -16.023 1.00 94.19 97 ASP A O 1
ATOM 745 N N . GLU A 1 98 ? 13.230 -0.942 -14.605 1.00 94.50 98 GLU A N 1
ATOM 746 C CA . GLU A 1 98 ? 14.003 -2.064 -15.149 1.00 94.50 98 GLU A CA 1
ATOM 747 C C . GLU A 1 98 ? 13.609 -2.373 -16.604 1.00 94.50 98 GLU A C 1
ATOM 749 O O . GLU A 1 98 ? 14.483 -2.464 -17.468 1.00 94.50 98 GLU A O 1
ATOM 754 N N . GLU A 1 99 ? 12.309 -2.438 -16.913 1.00 93.31 99 GLU A N 1
ATOM 755 C CA . GLU A 1 99 ? 11.814 -2.661 -18.280 1.00 93.31 99 GLU A CA 1
ATOM 756 C C . GLU A 1 99 ? 12.244 -1.530 -19.230 1.00 93.31 99 GLU A C 1
ATOM 758 O O . GLU A 1 99 ? 12.635 -1.763 -20.379 1.00 93.31 99 GLU A O 1
ATOM 763 N N . LYS A 1 100 ? 12.201 -0.278 -18.760 1.00 91.88 100 LYS A N 1
ATOM 764 C CA . LYS A 1 100 ? 12.662 0.878 -19.536 1.00 91.88 100 LYS A CA 1
ATOM 765 C C . LYS A 1 100 ? 14.165 0.805 -19.798 1.00 91.88 100 LYS A C 1
ATOM 767 O O . LYS A 1 100 ? 14.590 1.060 -20.924 1.00 91.88 100 LYS A O 1
ATOM 772 N N . ALA A 1 101 ? 14.959 0.455 -18.788 1.00 92.19 101 ALA A N 1
ATOM 773 C CA . ALA A 1 101 ? 16.403 0.302 -18.927 1.00 92.19 101 ALA A CA 1
ATOM 774 C C . ALA A 1 101 ? 16.766 -0.815 -19.920 1.00 92.19 101 ALA A C 1
ATOM 776 O O . ALA A 1 101 ? 17.670 -0.638 -20.738 1.00 92.19 101 ALA A O 1
ATOM 777 N N . GLU A 1 102 ? 16.034 -1.931 -19.902 1.00 92.19 102 GLU A N 1
ATOM 778 C CA . GLU A 1 102 ? 16.219 -3.028 -20.855 1.00 92.19 102 GLU A CA 1
ATOM 779 C C . GLU A 1 102 ? 15.904 -2.597 -22.294 1.00 92.19 102 GLU A C 1
ATOM 781 O O . GLU A 1 102 ? 16.696 -2.855 -23.200 1.00 92.19 102 GLU A O 1
ATOM 786 N N . LYS A 1 103 ? 14.811 -1.852 -22.515 1.00 85.25 103 LYS A N 1
ATOM 787 C CA . LYS A 1 103 ? 14.470 -1.307 -23.843 1.00 85.25 103 LYS A CA 1
ATOM 788 C C . LYS A 1 103 ? 15.520 -0.335 -24.371 1.00 85.25 103 LYS A C 1
ATOM 790 O O . LYS A 1 103 ? 15.847 -0.386 -25.554 1.00 85.25 103 LYS A O 1
ATOM 795 N N . VAL A 1 104 ? 16.041 0.545 -23.514 1.00 91.81 104 VAL A N 1
ATOM 796 C CA . VAL A 1 104 ? 17.113 1.479 -23.895 1.00 91.81 104 VAL A CA 1
ATOM 797 C C . VAL A 1 104 ? 18.360 0.706 -24.309 1.00 91.81 104 VAL A C 1
ATOM 799 O O . VAL A 1 104 ? 18.893 0.963 -25.384 1.00 91.81 104 VAL A O 1
ATOM 802 N N . ARG A 1 105 ? 18.769 -0.296 -23.521 1.00 92.56 105 ARG A N 1
ATOM 803 C CA . ARG A 1 105 ? 19.918 -1.142 -23.862 1.00 92.56 105 ARG A CA 1
ATOM 804 C C . ARG A 1 105 ? 19.717 -1.860 -25.198 1.00 92.56 105 ARG A C 1
ATOM 806 O O . ARG A 1 105 ? 20.597 -1.808 -26.049 1.00 92.56 105 ARG A O 1
ATOM 813 N N . ALA A 1 106 ? 18.550 -2.466 -25.412 1.00 88.12 106 ALA A N 1
ATOM 814 C CA . ALA A 1 106 ? 18.234 -3.151 -26.664 1.00 88.12 106 ALA A CA 1
ATOM 815 C C . ALA A 1 106 ? 18.261 -2.198 -27.875 1.00 88.12 106 ALA A C 1
ATOM 817 O O . ALA A 1 106 ? 18.749 -2.562 -28.945 1.00 88.12 106 ALA A O 1
ATOM 818 N N . TYR A 1 107 ? 17.770 -0.966 -27.712 1.00 88.69 107 TYR A N 1
ATOM 819 C CA . TYR A 1 107 ? 17.847 0.063 -28.748 1.00 88.69 107 TYR A CA 1
ATOM 820 C C . TYR A 1 107 ? 19.295 0.472 -29.049 1.00 88.69 107 TYR A C 1
ATOM 822 O O . TYR A 1 107 ? 19.670 0.574 -30.215 1.00 88.69 107 TYR A O 1
ATOM 830 N N . GLU A 1 108 ? 20.121 0.685 -28.024 1.00 88.56 108 GLU A N 1
ATOM 831 C CA . GLU A 1 108 ? 21.534 1.043 -28.195 1.00 88.56 108 GLU A CA 1
ATOM 832 C C . GLU A 1 108 ? 22.331 -0.070 -28.886 1.00 88.56 108 GLU A C 1
ATOM 834 O O . GLU A 1 108 ? 23.117 0.213 -29.792 1.00 88.56 108 GLU A O 1
ATOM 839 N N . GLU A 1 109 ? 22.085 -1.332 -28.525 1.00 89.81 109 GLU A N 1
ATOM 840 C CA . GLU A 1 109 ? 22.672 -2.499 -29.191 1.00 89.81 109 GLU A CA 1
ATOM 841 C C . GLU A 1 109 ? 22.258 -2.573 -30.669 1.00 89.81 109 GLU A C 1
ATOM 843 O O . GLU A 1 109 ? 23.109 -2.749 -31.546 1.00 89.81 109 GLU A O 1
ATOM 848 N N . ALA A 1 110 ? 20.971 -2.367 -30.971 1.00 81.12 110 ALA A N 1
ATOM 849 C CA . ALA A 1 110 ? 20.473 -2.337 -32.344 1.00 81.12 110 ALA A CA 1
ATOM 850 C C . ALA A 1 110 ? 21.072 -1.175 -33.154 1.00 81.12 110 ALA A C 1
ATOM 852 O O . ALA A 1 110 ? 21.456 -1.356 -34.311 1.00 81.12 110 ALA A O 1
ATOM 853 N N . LEU A 1 111 ? 21.201 0.008 -32.548 1.00 80.38 111 LEU A N 1
ATOM 854 C CA . LEU A 1 111 ? 21.806 1.177 -33.181 1.00 80.38 111 LEU A CA 1
ATOM 855 C C . LEU A 1 111 ? 23.295 0.955 -33.468 1.00 80.38 111 LEU A C 1
ATOM 857 O O . LEU A 1 111 ? 23.779 1.337 -34.534 1.00 80.38 111 LEU A O 1
ATOM 861 N N . ALA A 1 112 ? 24.025 0.333 -32.542 1.00 87.19 112 ALA A N 1
ATOM 862 C CA . ALA A 1 112 ? 25.426 -0.019 -32.741 1.00 87.19 112 ALA A CA 1
ATOM 863 C C . ALA A 1 112 ? 25.593 -1.027 -33.889 1.00 87.19 112 ALA A C 1
ATOM 865 O O . ALA A 1 112 ? 26.432 -0.817 -34.765 1.00 87.19 112 ALA A O 1
ATOM 866 N N . ALA A 1 113 ? 24.754 -2.068 -33.935 1.00 81.50 113 ALA A N 1
ATOM 867 C CA . ALA A 1 113 ? 24.759 -3.050 -35.018 1.00 81.50 113 ALA A CA 1
ATOM 868 C C . ALA A 1 113 ? 24.418 -2.418 -36.378 1.00 81.50 113 ALA A C 1
ATOM 870 O O . ALA A 1 113 ? 25.083 -2.698 -37.375 1.00 81.50 113 ALA A O 1
ATOM 871 N N . TYR A 1 114 ? 23.427 -1.521 -36.415 1.00 79.12 114 TYR A N 1
ATOM 872 C CA . TYR A 1 114 ? 23.078 -0.761 -37.616 1.00 79.12 114 TYR A CA 1
ATOM 873 C C . TYR A 1 114 ? 24.255 0.084 -38.114 1.00 79.12 114 TYR A C 1
ATOM 875 O O . TYR A 1 114 ? 24.608 0.009 -39.289 1.00 79.12 114 TYR A O 1
ATOM 883 N N . ARG A 1 115 ? 24.902 0.846 -37.223 1.00 77.00 115 ARG A N 1
ATOM 884 C CA . ARG A 1 115 ? 26.072 1.667 -37.575 1.00 77.00 115 ARG A CA 1
ATOM 885 C C . ARG A 1 115 ? 27.213 0.817 -38.118 1.00 77.00 115 ARG A C 1
ATOM 887 O O . ARG A 1 115 ? 27.769 1.146 -39.156 1.00 77.00 115 ARG A O 1
ATOM 894 N N . GLN A 1 116 ? 27.496 -0.316 -37.479 1.00 86.25 116 GLN A N 1
ATOM 895 C CA . GLN A 1 116 ? 28.520 -1.244 -37.951 1.00 86.25 116 GLN A CA 1
ATOM 896 C C . GLN A 1 116 ? 28.206 -1.795 -39.353 1.00 86.25 116 GLN A C 1
ATOM 898 O O . GLN A 1 116 ? 29.107 -1.925 -40.183 1.00 86.25 116 GLN A O 1
ATOM 903 N N . ALA A 1 117 ? 26.938 -2.110 -39.634 1.00 76.12 117 ALA A N 1
ATOM 904 C CA . ALA A 1 117 ? 26.511 -2.552 -40.958 1.00 76.12 117 ALA A CA 1
ATOM 905 C C . ALA A 1 117 ? 26.629 -1.432 -42.007 1.00 76.12 117 ALA A C 1
ATOM 907 O O . ALA A 1 117 ? 27.104 -1.683 -43.115 1.00 76.12 117 ALA A O 1
ATOM 908 N N . ALA A 1 118 ? 26.252 -0.200 -41.655 1.00 72.81 118 ALA A N 1
ATOM 909 C CA . ALA A 1 118 ? 26.395 0.965 -42.524 1.00 72.81 118 ALA A CA 1
ATOM 910 C C . ALA A 1 118 ? 27.872 1.249 -42.855 1.00 72.81 118 ALA A C 1
ATOM 912 O O . ALA A 1 118 ? 28.219 1.382 -44.028 1.00 72.81 118 ALA A O 1
ATOM 913 N N . ASP A 1 119 ? 28.761 1.232 -41.859 1.00 76.06 119 ASP A N 1
ATOM 914 C CA . ASP A 1 119 ? 30.204 1.435 -42.051 1.00 76.06 119 ASP A CA 1
ATOM 915 C C . ASP A 1 119 ? 30.814 0.377 -42.987 1.00 76.06 119 ASP A C 1
ATOM 917 O O . ASP A 1 119 ? 31.651 0.688 -43.840 1.00 76.06 119 ASP A O 1
ATOM 921 N N . ALA A 1 120 ? 30.366 -0.879 -42.880 1.00 76.56 120 ALA A N 1
ATOM 922 C CA . ALA A 1 120 ? 30.800 -1.949 -43.775 1.00 76.56 120 ALA A CA 1
ATOM 923 C C . ALA A 1 120 ? 30.363 -1.712 -45.234 1.00 76.56 120 ALA A C 1
ATOM 925 O O . ALA A 1 120 ? 31.136 -1.974 -46.160 1.00 76.56 120 ALA A O 1
ATOM 926 N N . LEU A 1 121 ? 29.151 -1.187 -45.452 1.00 73.69 121 LEU A N 1
ATOM 927 C CA . LEU A 1 121 ? 28.657 -0.828 -46.785 1.00 73.69 121 LEU A CA 1
ATOM 928 C C . LEU A 1 121 ? 29.432 0.359 -47.373 1.00 73.69 121 LEU A C 1
ATOM 930 O O . LEU A 1 121 ? 29.829 0.309 -48.540 1.00 73.69 121 LEU A O 1
ATOM 934 N N . VAL A 1 122 ? 29.729 1.380 -46.562 1.00 71.69 122 VAL A N 1
ATOM 935 C CA . VAL A 1 122 ? 30.569 2.520 -46.968 1.00 71.69 122 VAL A CA 1
ATOM 936 C C . VAL A 1 122 ? 31.966 2.049 -47.379 1.00 71.69 122 VAL A C 1
ATOM 938 O O . VAL A 1 122 ? 32.473 2.470 -48.417 1.00 71.69 122 VAL A O 1
ATOM 941 N N . ALA A 1 123 ? 32.573 1.123 -46.631 1.00 71.94 123 ALA A N 1
ATOM 942 C CA . ALA A 1 123 ? 33.884 0.569 -46.969 1.00 71.94 123 ALA A CA 1
ATOM 943 C C . ALA A 1 123 ? 33.889 -0.221 -48.295 1.00 71.94 123 ALA A C 1
ATOM 945 O O . ALA A 1 123 ? 34.895 -0.228 -49.008 1.00 71.94 123 ALA A O 1
ATOM 946 N N . ALA A 1 124 ? 32.777 -0.871 -48.654 1.00 73.69 124 ALA A N 1
ATOM 947 C CA . ALA A 1 124 ? 32.644 -1.615 -49.908 1.00 73.69 124 ALA A CA 1
ATOM 948 C C . ALA A 1 124 ? 32.356 -0.714 -51.127 1.00 73.69 124 ALA A C 1
ATOM 950 O O . ALA A 1 124 ? 32.692 -1.079 -52.260 1.00 73.69 124 ALA A O 1
ATOM 951 N N . ALA A 1 125 ? 31.772 0.470 -50.917 1.00 72.25 125 ALA A N 1
ATOM 952 C CA . ALA A 1 125 ? 31.321 1.362 -51.985 1.00 72.25 125 ALA A CA 1
ATOM 953 C C . ALA A 1 125 ? 32.419 1.774 -52.998 1.00 72.25 125 ALA A C 1
ATOM 955 O O . ALA A 1 125 ? 32.143 1.733 -54.202 1.00 72.25 125 ALA A O 1
ATOM 956 N N . PRO A 1 126 ? 33.674 2.093 -52.604 1.00 72.81 126 PRO A N 1
ATOM 957 C CA . PRO A 1 126 ? 34.740 2.407 -53.559 1.00 72.81 126 PRO A CA 1
ATOM 958 C C . PRO A 1 126 ? 35.059 1.248 -54.508 1.00 72.81 126 PRO A C 1
ATOM 960 O O . PRO A 1 126 ? 35.315 1.468 -55.692 1.00 72.81 126 PRO A O 1
ATOM 963 N N . LYS A 1 127 ? 35.013 0.003 -54.010 1.00 76.00 127 LYS A N 1
ATOM 964 C CA . LYS A 1 127 ? 35.288 -1.185 -54.826 1.00 76.00 127 LYS A CA 1
ATOM 965 C C . LYS A 1 127 ? 34.167 -1.448 -55.828 1.00 76.00 127 LYS A C 1
ATOM 967 O O . LYS A 1 127 ? 34.441 -1.800 -56.971 1.00 76.00 127 LYS A O 1
ATOM 972 N N . VAL A 1 128 ? 32.913 -1.246 -55.426 1.00 76.25 128 VAL A N 1
ATOM 973 C CA . VAL A 1 128 ? 31.769 -1.329 -56.347 1.00 76.25 128 VAL A CA 1
ATOM 974 C C . VAL A 1 128 ? 31.872 -0.247 -57.425 1.00 76.25 128 VAL A C 1
ATOM 976 O O . VAL A 1 128 ? 31.714 -0.551 -58.605 1.00 76.25 128 VAL A O 1
ATOM 979 N N . ARG A 1 129 ? 32.231 0.989 -57.050 1.00 70.44 129 ARG A N 1
ATOM 980 C CA . ARG A 1 129 ? 32.460 2.082 -58.008 1.00 70.44 129 ARG A CA 1
ATOM 981 C C . ARG A 1 129 ? 33.575 1.760 -59.004 1.00 70.44 129 ARG A C 1
ATOM 983 O O . ARG A 1 129 ? 33.387 1.985 -60.195 1.00 70.44 129 ARG A O 1
ATOM 990 N N . SER A 1 130 ? 34.699 1.190 -58.558 1.00 70.38 130 SER A N 1
ATOM 991 C CA . SER A 1 130 ? 35.785 0.810 -59.475 1.00 70.38 130 SER A CA 1
ATOM 992 C C . SER A 1 130 ? 35.333 -0.239 -60.496 1.00 70.38 130 SER A C 1
ATOM 994 O O . SER A 1 130 ? 35.637 -0.118 -61.677 1.00 70.38 130 SER A O 1
ATOM 996 N N . LEU A 1 131 ? 34.575 -1.248 -60.051 1.00 75.12 131 LEU A N 1
ATOM 997 C CA . LEU A 1 131 ? 34.041 -2.296 -60.926 1.00 75.12 131 LEU A CA 1
ATOM 998 C C . LEU A 1 131 ? 33.009 -1.745 -61.924 1.00 75.12 131 LEU A C 1
ATOM 1000 O O . LEU A 1 131 ? 32.992 -2.165 -63.076 1.00 75.12 131 LEU A O 1
ATOM 1004 N N . ALA A 1 132 ? 32.171 -0.790 -61.510 1.00 73.25 132 ALA A N 1
ATOM 1005 C CA . ALA A 1 132 ? 31.211 -0.137 -62.400 1.00 73.25 132 ALA A CA 1
ATOM 1006 C C . ALA A 1 132 ? 31.912 0.650 -63.519 1.00 73.25 132 ALA A C 1
ATOM 1008 O O . ALA A 1 132 ? 31.530 0.530 -64.682 1.00 73.25 132 ALA A O 1
ATOM 1009 N N . VAL A 1 133 ? 32.987 1.375 -63.184 1.00 70.75 133 VAL A N 1
ATOM 1010 C CA . VAL A 1 133 ? 33.821 2.087 -64.166 1.00 70.75 133 VAL A CA 1
ATOM 1011 C C . VAL A 1 133 ? 34.456 1.113 -65.161 1.00 70.75 133 VAL A C 1
ATOM 1013 O O . VAL A 1 133 ? 34.388 1.351 -66.365 1.00 70.75 133 VAL A O 1
ATOM 1016 N N . GLU A 1 134 ? 35.023 -0.002 -64.688 1.00 76.12 134 GLU A N 1
ATOM 1017 C CA . GLU A 1 134 ? 35.578 -1.056 -65.555 1.00 76.12 134 GLU A CA 1
ATOM 1018 C C . GLU A 1 134 ? 34.518 -1.664 -66.490 1.00 76.12 134 GLU A C 1
ATOM 1020 O O . GLU A 1 134 ? 34.819 -2.000 -67.635 1.00 76.12 134 GLU A O 1
ATOM 1025 N N . ALA A 1 135 ? 33.270 -1.765 -66.029 1.00 79.50 135 ALA A N 1
ATOM 1026 C CA . ALA A 1 135 ? 32.138 -2.250 -66.814 1.00 79.50 135 ALA A CA 1
ATOM 1027 C C . ALA A 1 135 ? 31.516 -1.189 -67.747 1.00 79.50 135 ALA A C 1
ATOM 1029 O O . ALA A 1 135 ? 30.571 -1.502 -68.471 1.00 79.50 135 ALA A O 1
ATOM 1030 N N . GLY A 1 136 ? 32.008 0.057 -67.741 1.00 80.25 136 GLY A N 1
ATOM 1031 C CA . GLY A 1 136 ? 31.452 1.158 -68.536 1.00 80.25 136 GLY A CA 1
ATOM 1032 C C . GLY A 1 136 ? 30.113 1.703 -68.018 1.00 80.25 136 GLY A C 1
ATOM 1033 O O . GLY A 1 136 ? 29.395 2.369 -68.762 1.00 80.25 136 GLY A O 1
ATOM 1034 N N . VAL A 1 137 ? 29.763 1.424 -66.759 1.00 74.12 137 VAL A N 1
ATOM 1035 C CA . VAL A 1 137 ? 28.553 1.922 -66.091 1.00 74.12 137 VAL A CA 1
ATOM 1036 C C . VAL A 1 137 ? 28.877 3.233 -65.372 1.00 74.12 137 VAL A C 1
ATOM 1038 O O . VAL A 1 137 ? 29.784 3.289 -64.542 1.00 74.12 137 VAL A O 1
ATOM 1041 N N . TYR A 1 138 ? 28.126 4.295 -65.672 1.00 65.62 138 TYR A N 1
ATOM 1042 C CA . TYR A 1 138 ? 28.274 5.589 -65.003 1.00 65.62 138 TYR A CA 1
ATOM 1043 C C . TYR A 1 138 ? 27.549 5.590 -63.651 1.00 65.62 138 TYR A C 1
ATOM 1045 O O . TYR A 1 138 ? 26.370 5.249 -63.578 1.00 65.62 138 TYR A O 1
ATOM 1053 N N . LEU A 1 139 ? 28.251 5.997 -62.591 1.00 63.84 139 LEU A N 1
ATOM 1054 C CA . LEU A 1 139 ? 27.677 6.233 -61.266 1.00 63.84 139 LEU A CA 1
ATOM 1055 C C . LEU A 1 139 ? 27.781 7.731 -60.939 1.00 63.84 139 LEU A C 1
ATOM 1057 O O . LEU A 1 139 ? 28.837 8.306 -61.203 1.00 63.84 139 LEU A O 1
ATOM 1061 N N . PRO A 1 140 ? 26.745 8.354 -60.345 1.00 65.00 140 PRO A N 1
ATOM 1062 C CA . PRO A 1 140 ? 26.764 9.779 -60.034 1.00 65.00 140 PRO A CA 1
ATOM 1063 C C . PRO A 1 140 ? 27.934 10.172 -59.116 1.00 65.00 140 PRO A C 1
ATOM 1065 O O . PRO A 1 140 ? 28.351 9.408 -58.226 1.00 65.00 140 PRO A O 1
ATOM 1068 N N . ASP A 1 141 ? 28.461 11.379 -59.331 1.00 55.22 141 ASP A N 1
ATOM 1069 C CA . ASP A 1 141 ? 29.541 11.953 -58.528 1.00 55.22 141 ASP A CA 1
ATOM 1070 C C . ASP A 1 141 ? 29.069 12.224 -57.095 1.00 55.22 141 ASP A C 1
ATOM 1072 O O . ASP A 1 141 ? 28.036 12.846 -56.859 1.00 55.22 141 ASP A O 1
ATOM 1076 N N . TRP A 1 142 ? 29.845 11.740 -56.123 1.00 55.12 142 TRP A N 1
ATOM 1077 C CA . TRP A 1 142 ? 29.559 11.925 -54.703 1.00 55.12 142 TRP A CA 1
ATOM 1078 C C . TRP A 1 142 ? 29.921 13.350 -54.279 1.00 55.12 142 TRP A C 1
ATOM 1080 O O . TRP A 1 142 ? 31.100 13.688 -54.154 1.00 55.12 142 TRP A O 1
ATOM 1090 N N . GLN A 1 143 ? 28.913 14.186 -54.037 1.00 53.72 143 GLN A N 1
ATOM 1091 C CA . GLN A 1 143 ? 29.092 15.438 -53.308 1.00 53.72 143 GLN A CA 1
ATOM 1092 C C . GLN A 1 143 ? 28.928 15.116 -51.822 1.00 53.72 143 GLN A C 1
ATOM 1094 O O . GLN A 1 143 ? 27.828 14.833 -51.363 1.00 53.72 143 GLN A O 1
ATOM 1099 N N . GLY A 1 144 ? 30.041 15.044 -51.089 1.00 43.69 144 GLY A N 1
ATOM 1100 C CA . GLY A 1 144 ? 30.045 14.634 -49.684 1.00 43.69 144 GLY A CA 1
ATOM 1101 C C . GLY A 1 144 ? 29.001 15.377 -48.846 1.00 43.69 144 GLY A C 1
ATOM 1102 O O . GLY A 1 144 ? 29.048 16.600 -48.743 1.00 43.69 144 GLY A O 1
ATOM 1103 N N . GLY A 1 145 ? 28.075 14.627 -48.251 1.00 48.38 145 GLY A N 1
ATOM 1104 C CA . GLY A 1 145 ? 26.985 15.164 -47.435 1.00 48.38 145 GLY A CA 1
ATOM 1105 C C . GLY A 1 145 ? 25.816 14.193 -47.294 1.00 48.38 145 GLY A C 1
ATOM 1106 O O . GLY A 1 145 ? 25.295 14.049 -46.192 1.00 48.38 145 GLY A O 1
ATOM 1107 N N . ASP A 1 146 ? 25.495 13.465 -48.366 1.00 47.06 146 ASP A N 1
ATOM 1108 C CA . ASP A 1 146 ? 24.336 12.573 -48.396 1.00 47.06 146 ASP A CA 1
ATOM 1109 C C . ASP A 1 146 ? 24.726 11.095 -48.268 1.00 47.06 146 ASP A C 1
ATOM 1111 O O . ASP A 1 146 ? 25.699 10.605 -48.855 1.00 47.06 146 ASP A O 1
ATOM 1115 N N . ASP A 1 147 ? 23.969 10.407 -47.416 1.00 47.53 147 ASP A N 1
ATOM 1116 C CA . ASP A 1 147 ? 24.087 8.988 -47.114 1.00 47.53 147 ASP A CA 1
ATOM 1117 C C . ASP A 1 147 ? 23.832 8.178 -48.396 1.00 47.53 147 ASP A C 1
ATOM 1119 O O . ASP A 1 147 ? 22.754 8.252 -48.987 1.00 47.53 147 ASP A O 1
ATOM 1123 N N . LEU A 1 148 ? 24.827 7.398 -48.837 1.00 49.06 148 LEU A N 1
ATOM 1124 C CA . LEU A 1 148 ? 24.784 6.587 -50.067 1.00 49.06 148 LEU A CA 1
ATOM 1125 C C . LEU A 1 148 ? 23.596 5.609 -50.113 1.00 49.06 148 LEU A C 1
ATOM 1127 O O . LEU A 1 148 ? 23.300 5.058 -51.172 1.00 49.06 148 LEU A O 1
ATOM 1131 N N . LEU A 1 149 ? 22.951 5.362 -48.972 1.00 43.41 149 LEU A N 1
ATOM 1132 C CA . LEU A 1 149 ? 21.814 4.457 -48.826 1.00 43.41 149 LEU A CA 1
ATOM 1133 C C . LEU A 1 149 ? 20.451 5.169 -48.844 1.00 43.41 149 LEU A C 1
ATOM 1135 O O . LEU A 1 149 ? 19.432 4.486 -48.942 1.00 43.41 149 LEU A O 1
ATOM 1139 N N . PHE A 1 150 ? 20.415 6.506 -48.774 1.00 42.84 150 PHE A N 1
ATOM 1140 C CA . PHE A 1 150 ? 19.176 7.292 -48.679 1.00 42.84 150 PHE A CA 1
ATOM 1141 C C . PHE A 1 150 ? 19.157 8.536 -49.570 1.00 42.84 150 PHE A C 1
ATOM 1143 O O . PHE A 1 150 ? 18.394 9.467 -49.305 1.00 42.84 150 PHE A O 1
ATOM 1150 N N . ASP A 1 151 ? 19.946 8.558 -50.642 1.00 43.31 151 ASP A N 1
ATOM 1151 C CA . ASP A 1 151 ? 19.759 9.560 -51.682 1.00 43.31 151 ASP A CA 1
ATOM 1152 C C . ASP A 1 151 ? 18.436 9.286 -52.421 1.00 43.31 151 ASP A C 1
ATOM 1154 O O . ASP A 1 151 ? 18.363 8.497 -53.362 1.00 43.31 151 ASP A O 1
ATOM 1158 N N . GLN A 1 152 ? 17.360 9.929 -51.959 1.00 42.94 152 GLN A N 1
ATOM 1159 C CA . GLN A 1 152 ? 16.039 9.891 -52.596 1.00 42.94 152 GLN A CA 1
ATOM 1160 C C . GLN A 1 152 ? 16.019 10.598 -53.962 1.00 42.94 152 GLN A C 1
ATOM 1162 O O . GLN A 1 152 ? 14.990 10.575 -54.634 1.00 42.94 152 GLN A O 1
ATOM 1167 N N . SER A 1 153 ? 17.115 11.251 -54.365 1.00 44.25 153 SER A N 1
ATOM 1168 C CA . SER A 1 153 ? 17.214 11.992 -55.624 1.00 44.25 153 SER A CA 1
ATOM 1169 C C . SER A 1 153 ? 17.941 11.233 -56.737 1.00 44.25 153 SER A C 1
ATOM 1171 O O . SER A 1 153 ? 17.857 11.630 -57.900 1.00 44.25 153 SER A O 1
ATOM 1173 N N . ALA A 1 154 ? 18.601 10.116 -56.422 1.00 46.19 154 ALA A N 1
ATOM 1174 C CA . ALA A 1 154 ? 19.299 9.309 -57.412 1.00 46.19 154 ALA A CA 1
ATOM 1175 C C . ALA A 1 154 ? 18.351 8.284 -58.056 1.00 46.19 154 ALA A C 1
ATOM 1177 O O . ALA A 1 154 ? 18.295 7.122 -57.652 1.00 46.19 154 ALA A O 1
ATOM 1178 N N . GLU A 1 155 ? 17.627 8.692 -59.101 1.00 50.44 155 GLU A N 1
ATOM 1179 C CA . GLU A 1 155 ? 17.045 7.725 -60.036 1.00 50.44 155 GLU A CA 1
ATOM 1180 C C . GLU A 1 155 ? 18.198 6.953 -60.712 1.00 50.44 155 GLU A C 1
ATOM 1182 O O . GLU A 1 155 ? 19.073 7.564 -61.333 1.00 50.44 155 GLU A O 1
ATOM 1187 N N . PRO A 1 156 ? 18.276 5.615 -60.589 1.00 48.34 156 PRO A N 1
ATOM 1188 C CA . PRO A 1 156 ? 19.338 4.868 -61.243 1.00 48.34 156 PRO A CA 1
ATOM 1189 C C . PRO A 1 156 ? 19.158 4.931 -62.767 1.00 48.34 156 PRO A C 1
ATOM 1191 O O . PRO A 1 156 ? 18.114 4.554 -63.307 1.00 48.34 156 PRO A O 1
ATOM 1194 N N . HIS A 1 157 ? 20.207 5.374 -63.465 1.00 41.94 157 HIS A N 1
ATOM 1195 C CA . HIS A 1 157 ? 20.276 5.399 -64.926 1.00 41.94 157 HIS A CA 1
ATOM 1196 C C . HIS A 1 157 ? 21.263 4.344 -65.447 1.00 41.94 157 HIS A C 1
ATOM 1198 O O . HIS A 1 157 ? 22.368 4.208 -64.923 1.00 41.94 157 HIS A O 1
ATOM 1204 N N . ILE A 1 158 ? 20.900 3.630 -66.517 1.00 40.28 158 ILE A N 1
ATOM 1205 C CA . ILE A 1 158 ? 21.799 2.742 -67.274 1.00 40.28 158 ILE A CA 1
ATOM 1206 C C . ILE A 1 158 ? 21.870 3.278 -68.706 1.00 40.28 158 ILE A C 1
ATOM 1208 O O . ILE A 1 158 ? 20.846 3.431 -69.361 1.00 40.28 158 ILE A O 1
ATOM 1212 N N . LEU A 1 159 ? 23.080 3.580 -69.197 1.00 37.16 159 LEU A N 1
ATOM 1213 C CA . LEU A 1 159 ? 23.320 4.071 -70.569 1.00 37.16 159 LEU A CA 1
ATOM 1214 C C . LEU A 1 159 ? 22.512 5.333 -70.955 1.00 37.16 159 LEU A C 1
ATOM 1216 O O . LEU A 1 159 ? 22.205 5.544 -72.124 1.00 37.16 159 LEU A O 1
ATOM 1220 N N . GLY A 1 160 ? 22.194 6.190 -69.981 1.00 42.53 160 GLY A N 1
ATOM 1221 C CA . GLY A 1 160 ? 21.429 7.423 -70.202 1.00 42.53 160 GLY A CA 1
ATOM 1222 C C . GLY A 1 160 ? 19.907 7.253 -70.155 1.00 42.53 160 GLY A C 1
ATOM 1223 O O . GLY A 1 160 ? 19.197 8.248 -70.265 1.00 42.53 160 GLY A O 1
ATOM 1224 N N . GLU A 1 161 ? 19.401 6.039 -69.933 1.00 38.44 161 GLU A N 1
ATOM 1225 C CA . GLU A 1 161 ? 17.976 5.777 -69.717 1.00 38.44 161 GLU A CA 1
ATOM 1226 C C . GLU A 1 161 ? 17.694 5.497 -68.235 1.00 38.44 161 GLU A C 1
ATOM 1228 O O . GLU A 1 161 ? 18.460 4.807 -67.559 1.00 38.44 161 GLU A O 1
ATOM 1233 N N . THR A 1 162 ? 16.604 6.061 -67.704 1.00 49.38 162 THR A N 1
ATOM 1234 C CA . THR A 1 162 ? 16.093 5.736 -66.365 1.00 49.38 162 THR A CA 1
ATOM 1235 C C . THR A 1 162 ? 15.617 4.288 -66.329 1.00 49.38 162 THR A C 1
ATOM 1237 O O . THR A 1 162 ? 14.862 3.846 -67.197 1.00 49.38 162 THR A O 1
ATOM 1240 N N . VAL A 1 163 ? 16.012 3.539 -65.299 1.00 51.12 163 VAL A N 1
ATOM 1241 C CA . VAL A 1 163 ? 15.533 2.164 -65.122 1.00 51.12 163 VAL A CA 1
ATOM 1242 C C . VAL A 1 163 ? 14.079 2.202 -64.647 1.00 51.12 163 VAL A C 1
ATOM 1244 O O . VAL A 1 163 ? 13.790 2.459 -63.477 1.00 51.12 163 VAL A O 1
ATOM 1247 N N . ALA A 1 164 ? 13.144 1.942 -65.563 1.00 44.31 164 ALA A N 1
ATOM 1248 C CA . ALA A 1 164 ? 11.719 1.859 -65.263 1.00 44.31 164 ALA A CA 1
ATOM 1249 C C . ALA A 1 164 ? 11.445 0.685 -64.303 1.00 44.31 164 ALA A C 1
ATOM 1251 O O . ALA A 1 164 ? 11.421 -0.478 -64.701 1.00 44.31 164 ALA A O 1
ATOM 1252 N N . GLY A 1 165 ? 11.272 0.997 -63.019 1.00 47.41 165 GLY A N 1
ATOM 1253 C CA . GLY A 1 165 ? 11.012 0.012 -61.964 1.00 47.41 165 GLY A CA 1
ATOM 1254 C C . GLY A 1 165 ? 11.275 0.513 -60.543 1.00 47.41 165 GLY A C 1
ATOM 1255 O O . GLY A 1 165 ? 10.872 -0.150 -59.596 1.00 47.41 165 GLY A O 1
ATOM 1256 N N . TRP A 1 166 ? 11.911 1.680 -60.393 1.00 43.72 166 TRP A N 1
ATOM 1257 C CA . TRP A 1 166 ? 12.258 2.285 -59.097 1.00 43.72 166 TRP A CA 1
ATOM 1258 C C . TRP A 1 166 ? 11.323 3.419 -58.648 1.00 43.72 166 TRP A C 1
ATOM 1260 O O . TRP A 1 166 ? 11.655 4.166 -57.733 1.00 43.72 166 TRP A O 1
ATOM 1270 N N . GLN A 1 167 ? 10.136 3.541 -59.250 1.00 36.75 167 GLN A N 1
ATOM 1271 C CA . GLN A 1 167 ? 9.074 4.354 -58.659 1.00 36.75 167 GLN A CA 1
ATOM 1272 C C . GLN A 1 167 ? 8.397 3.545 -57.550 1.00 36.75 167 GLN A C 1
ATOM 1274 O O . GLN A 1 167 ? 7.841 2.473 -57.784 1.00 36.75 167 GLN A O 1
ATOM 1279 N N . THR A 1 168 ? 8.522 4.068 -56.338 1.00 36.66 168 THR A N 1
ATOM 1280 C CA . THR A 1 168 ? 7.955 3.598 -55.076 1.00 36.66 168 THR A CA 1
ATOM 1281 C C . THR A 1 168 ? 6.478 3.207 -55.182 1.00 36.66 168 THR A C 1
ATOM 1283 O O . THR A 1 168 ? 5.651 3.967 -55.688 1.00 36.66 168 THR A O 1
ATOM 1286 N N . VAL A 1 169 ? 6.157 2.032 -54.631 1.00 32.91 169 VAL A N 1
ATOM 1287 C CA . VAL A 1 169 ? 4.913 1.816 -53.871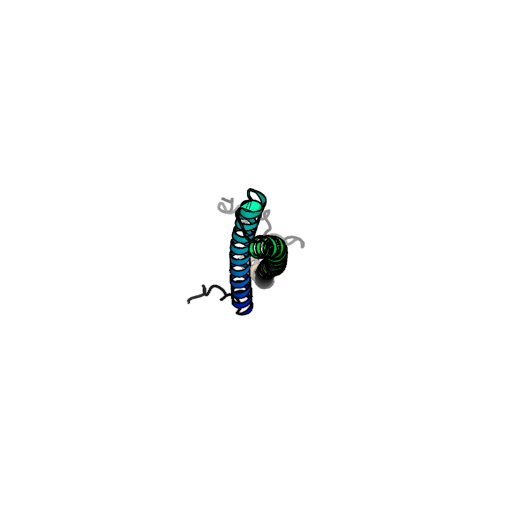 1.00 32.91 169 VAL A CA 1
ATOM 1288 C C . VAL A 1 169 ? 5.158 2.310 -52.452 1.00 32.91 169 VAL A C 1
ATOM 1290 O O . VAL A 1 169 ? 6.280 2.060 -51.953 1.00 32.91 169 VAL A O 1
#

Foldseek 3Di:
DDPPPDPDPDPVLVVLVVVLVVLVVQLVVLVVQLVVLVVQQVVCVVPVVVDDPVSNVVSVVSNVVSVVSNVVSVVVNVVSVVVSVVVVVVVVVVVVVVVVVVVVVVVVVVVVVVVVVLVVVVVCVVVVVVVCVVVVFDDDDDPPDDRPVDPPPDQGDGPNHGDPPPDDD

Secondary structure (DSSP, 8-state):
-----PPPPPHHHHHHHHHHHHHHHHHHHHHHHHHHHHHHHHHHHH-GGGS-HHHHHHHHHHHHHHHHHHHHHHHHHHHHHHHHHHHHHHHHHHHHHHHHHHHHHHHHHHHHHHHHHHHHHHHHHHHHHHHHHHTT-------TTS-TT--TT---EETTEE-TT-S--